Protein 7C00 (pdb70)

Secondary structure (DSSP, 8-state):
-GGGGEEEEESSSTTEEEEEEEETTEEEEEB-TT--HHHHHHHHHHTT-SEEEEEE-S-TT----S-EEE-S-B--S--SSGGGSB-PSTT--S--GGGB-EEEEE--

Structure (mmCIF, N/CA/C/O backbone):
data_7C00
#
_entry.id   7C00
#
_cell.length_a   38.167
_cell.length_b   48.802
_cell.length_c   70.771
_cell.angle_alpha   90.000
_cell.angle_beta   90.000
_cell.angle_gamma   90.000
#
_symmetry.space_group_name_H-M   'P 21 21 21'
#
loop_
_entity.id
_entity.type
_entity.pdbx_description
1 polymer 'Scavenger receptor class A member 5'
2 non-polymer 2-acetamido-2-deoxy-beta-D-glucopyranose
3 non-polymer 'CALCIUM ION'
4 water water
#
loop_
_atom_site.group_PDB
_atom_site.id
_atom_site.type_symbol
_atom_site.label_atom_id
_atom_site.label_alt_id
_atom_site.label_comp_id
_atom_site.label_asym_id
_atom_site.label_entity_id
_atom_site.label_seq_id
_atom_site.pdbx_PDB_ins_code
_atom_site.Cartn_x
_atom_site.Cartn_y
_atom_site.Cartn_z
_atom_site.occupancy
_atom_site.B_iso_or_equiv
_atom_site.auth_seq_id
_atom_site.auth_comp_id
_atom_site.auth_asym_id
_atom_site.auth_atom_id
_atom_site.pdbx_PDB_model_num
ATOM 1 N N . MET A 1 1 ? -20.691 4.815 -24.991 1.00 44.95 388 MET A N 1
ATOM 2 C CA . MET A 1 1 ? -20.193 3.481 -24.651 1.00 42.97 388 MET A CA 1
ATOM 3 C C . MET A 1 1 ? -19.546 3.441 -23.265 1.00 38.46 388 MET A C 1
ATOM 4 O O . MET A 1 1 ? -19.460 2.375 -22.640 1.00 36.07 388 MET A O 1
ATOM 6 N N . ASP A 1 2 ? -19.079 4.596 -22.773 1.00 33.75 389 ASP A N 1
ATOM 7 C CA . ASP A 1 2 ? -18.399 4.628 -21.480 1.00 24.57 389 ASP A CA 1
ATOM 8 C C . ASP A 1 2 ? -19.274 4.092 -20.368 1.00 19.11 389 ASP A C 1
ATOM 9 O O . ASP A 1 2 ? -18.750 3.610 -19.363 1.00 15.74 389 ASP A O 1
ATOM 14 N N . PHE A 1 3 ? -20.609 4.203 -20.500 1.00 20.72 390 PHE A N 1
ATOM 15 C CA . PHE A 1 3 ? -21.494 3.725 -19.449 1.00 24.29 390 PHE A CA 1
ATOM 16 C C . PHE A 1 3 ? -21.343 2.221 -19.237 1.00 20.27 390 PHE A C 1
ATOM 17 O O . PHE A 1 3 ? -21.622 1.721 -18.134 1.00 21.95 390 PHE A O 1
ATOM 26 N N . THR A 1 4 ? -20.838 1.489 -20.238 1.00 15.42 391 THR A N 1
ATOM 27 C CA . THR A 1 4 ? -20.629 0.056 -19.984 1.00 14.19 391 THR A CA 1
ATOM 28 C C . THR A 1 4 ? -19.450 -0.211 -19.051 1.00 12.51 391 THR A C 1
ATOM 29 O O . THR A 1 4 ? -19.277 -1.360 -18.641 1.00 14.56 391 THR A O 1
ATOM 35 N N . MET A 1 5 ? -18.596 0.776 -18.752 1.00 11.78 392 MET A N 1
ATOM 36 C CA . MET A 1 5 ? -17.349 0.536 -18.034 1.00 11.61 392 MET A CA 1
ATOM 37 C C . MET A 1 5 ? -17.391 1.123 -16.635 1.00 10.94 392 MET A C 1
ATOM 38 O O . MET A 1 5 ? -16.347 1.294 -16.000 1.00 11.94 392 MET A O 1
ATOM 52 N N . ILE A 1 6 ? -18.587 1.378 -16.124 1.00 11.15 393 ILE A N 1
ATOM 53 C CA . ILE A 1 6 ? -18.791 1.794 -14.739 1.00 10.56 393 ILE A CA 1
ATOM 54 C C . ILE A 1 6 ? -20.007 1.078 -14.187 1.00 11.06 393 ILE A C 1
ATOM 55 O O . ILE A 1 6 ? -20.955 0.758 -14.930 1.00 12.49 393 ILE A O 1
ATOM 71 N N . ARG A 1 7 ? -19.978 0.802 -12.888 1.00 11.37 394 ARG A N 1
ATOM 72 C CA . ARG A 1 7 ? -21.059 0.062 -12.253 1.00 10.07 394 ARG A CA 1
ATOM 73 C C . ARG A 1 7 ? -21.072 0.367 -10.769 1.00 10.66 394 ARG A C 1
ATOM 74 O O . ARG A 1 7 ? -20.066 0.781 -10.198 1.00 10.57 394 ARG A O 1
ATOM 95 N N . LEU A 1 8 ? -22.246 0.155 -10.163 1.00 11.74 395 LEU A N 1
ATOM 96 C CA . LEU A 1 8 ? -22.460 0.341 -8.732 1.00 10.08 395 LEU A CA 1
ATOM 97 C C . LEU A 1 8 ? -22.805 -0.997 -8.121 1.00 13.50 395 LEU A C 1
ATOM 98 O O . LEU A 1 8 ? -23.765 -1.646 -8.555 1.00 16.15 395 LEU A O 1
ATOM 114 N N . VAL A 1 9 ? -22.043 -1.411 -7.117 1.00 12.34 396 VAL A N 1
ATOM 115 C CA . VAL A 1 9 ? -22.212 -2.747 -6.568 1.00 16.77 396 VAL A CA 1
ATOM 116 C C . VAL A 1 9 ? -22.582 -2.693 -5.096 1.00 15.22 396 VAL A C 1
ATOM 117 O O . VAL A 1 9 ? -22.097 -1.853 -4.338 1.00 14.79 396 VAL A O 1
ATOM 130 N N . ASN A 1 10 ? -23.410 -3.647 -4.691 1.00 16.05 397 ASN A N 1
ATOM 131 C CA . ASN A 1 10 ? -23.743 -3.894 -3.294 1.00 17.14 397 ASN A CA 1
ATOM 132 C C . ASN A 1 10 ? -24.525 -2.749 -2.653 1.00 18.46 397 ASN A C 1
ATOM 133 O O . ASN A 1 10 ? -24.495 -2.577 -1.431 1.00 20.29 397 ASN A O 1
ATOM 142 N N . GLY A 1 11 ? -25.313 -2.019 -3.448 1.00 18.38 398 GLY A N 1
ATOM 143 C CA . GLY A 1 11 ? -26.228 -1.032 -2.901 1.00 19.24 398 GLY A CA 1
ATOM 144 C C . GLY A 1 11 ? -27.606 -1.605 -2.611 1.00 20.21 398 GLY A C 1
ATOM 145 O O . GLY A 1 11 ? -27.871 -2.784 -2.800 1.00 21.55 398 GLY A O 1
ATOM 149 N N . SER A 1 12 ? -28.512 -0.734 -2.139 1.00 21.40 399 SER A N 1
ATOM 150 C CA . SER A 1 12 ? -29.893 -1.171 -1.915 1.00 24.69 399 SER A CA 1
ATOM 151 C C . SER A 1 12 ? -30.680 -1.323 -3.206 1.00 27.05 399 SER A C 1
ATOM 152 O O . SER A 1 12 ? -31.794 -1.871 -3.183 1.00 30.52 399 SER A O 1
ATOM 160 N N . GLY A 1 13 ? -30.126 -0.849 -4.303 1.00 25.73 400 GLY A N 1
ATOM 161 C CA . GLY A 1 13 ? -30.699 -0.898 -5.622 1.00 26.36 400 GLY A CA 1
ATOM 162 C C . GLY A 1 13 ? -29.647 -0.469 -6.627 1.00 24.61 400 GLY A C 1
ATOM 163 O O . GLY A 1 13 ? -28.541 -0.064 -6.258 1.00 21.81 400 GLY A O 1
ATOM 167 N N . PRO A 1 14 ? -29.960 -0.530 -7.922 1.00 23.81 401 PRO A N 1
ATOM 168 C CA . PRO A 1 14 ? -28.959 -0.177 -8.936 1.00 22.40 401 PRO A CA 1
ATOM 169 C C . PRO A 1 14 ? -28.574 1.292 -8.930 1.00 17.08 401 PRO A C 1
ATOM 170 O O . PRO A 1 14 ? -27.656 1.678 -9.653 1.00 18.32 401 PRO A O 1
ATOM 174 N N . HIS A 1 15 ? -29.275 2.109 -8.157 1.00 15.02 402 HIS A N 1
ATOM 175 C CA . HIS A 1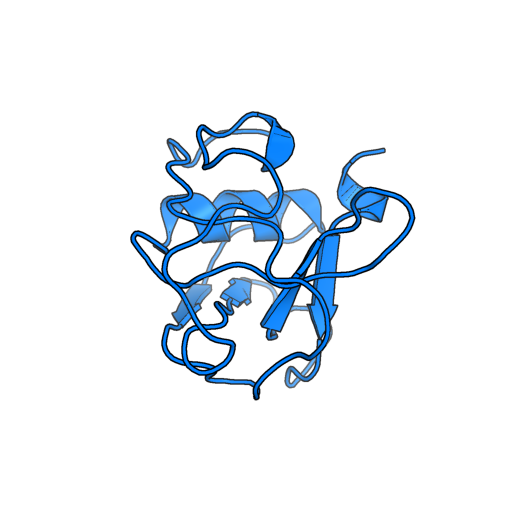 15 ? -28.980 3.530 -8.061 1.00 13.30 402 HIS A CA 1
ATOM 176 C C . HIS A 1 15 ? -27.865 3.832 -7.066 1.00 12.83 402 HIS A C 1
ATOM 177 O O . HIS A 1 15 ? -27.512 5.010 -6.892 1.00 12.77 402 HIS A O 1
ATOM 191 N N . GLU A 1 16 ? -27.322 2.825 -6.388 1.00 12.47 403 GLU A N 1
ATOM 192 C CA . GLU A 1 16 ? -26.332 3.140 -5.371 1.00 13.56 403 GLU A CA 1
ATOM 193 C C . GLU A 1 16 ? -25.398 1.967 -5.146 1.00 12.37 403 GLU A C 1
ATOM 194 O O . GLU A 1 16 ? -25.711 0.822 -5.456 1.00 13.73 403 GLU A O 1
ATOM 202 N N . GLY A 1 17 ? -24.197 2.275 -4.663 1.00 11.17 404 GLY A N 1
ATOM 203 C CA . GLY A 1 17 ? -23.282 1.237 -4.279 1.00 11.72 404 GLY A CA 1
ATOM 204 C C . GLY A 1 17 ? -21.830 1.682 -4.386 1.00 10.11 404 GLY A C 1
ATOM 205 O O . GLY A 1 17 ? -21.553 2.852 -4.620 1.00 9.90 404 GLY A O 1
ATOM 209 N N . ARG A 1 18 ? -20.944 0.688 -4.223 1.00 10.21 405 ARG A N 1
ATOM 210 C CA . ARG A 1 18 ? -19.515 0.895 -4.412 1.00 11.06 405 ARG A CA 1
ATOM 211 C C . ARG A 1 18 ? -19.263 1.126 -5.890 1.00 11.76 405 ARG A C 1
ATOM 212 O O . ARG A 1 18 ? -19.759 0.358 -6.719 1.00 10.32 405 ARG A O 1
ATOM 233 N N . VAL A 1 19 ? -18.520 2.172 -6.227 1.00 8.88 406 VAL A N 1
ATOM 234 C CA . VAL A 1 19 ? -18.191 2.468 -7.624 1.00 10.57 406 VAL A CA 1
ATOM 235 C C . VAL A 1 19 ? -17.082 1.542 -8.121 1.00 9.65 406 VAL A C 1
ATOM 236 O O . VAL A 1 19 ? -16.010 1.456 -7.532 1.00 10.21 406 VAL A O 1
ATOM 249 N N . GLU A 1 20 ? -17.324 0.887 -9.240 1.00 9.11 407 GLU A N 1
ATOM 250 C CA . GLU A 1 20 ? -16.300 0.075 -9.891 1.00 9.31 407 GLU A CA 1
ATOM 251 C C . GLU A 1 20 ? -16.220 0.483 -11.351 1.00 11.09 407 GLU A C 1
ATOM 252 O O . GLU A 1 20 ? -17.219 0.863 -11.970 1.00 10.27 407 GLU A O 1
ATOM 264 N N . VAL A 1 21 ? -15.000 0.469 -11.865 1.00 10.87 408 VAL A N 1
ATOM 265 C CA . VAL A 1 21 ? -14.742 0.837 -13.254 1.00 11.24 408 VAL A CA 1
ATOM 266 C C . VAL A 1 21 ? -13.977 -0.290 -13.922 1.00 12.07 408 VAL A C 1
ATOM 267 O O . VAL A 1 21 ? -13.234 -1.044 -13.283 1.00 11.88 408 VAL A O 1
ATOM 280 N N . TYR A 1 22 ? -14.130 -0.367 -15.232 1.00 11.94 409 TYR A N 1
ATOM 281 C CA . TYR A 1 22 ? -13.568 -1.419 -16.063 1.00 12.64 409 TYR A CA 1
ATOM 282 C C . TYR A 1 22 ? -12.371 -0.880 -16.823 1.00 14.65 409 TYR A C 1
ATOM 283 O O . TYR A 1 22 ? -12.509 0.064 -17.611 1.00 17.32 409 TYR A O 1
ATOM 294 N N . HIS A 1 23 ? -11.206 -1.469 -16.577 1.00 15.31 410 HIS A N 1
ATOM 295 C CA . HIS A 1 23 ? -9.975 -1.045 -17.210 1.00 16.33 410 HIS A CA 1
ATOM 296 C C . HIS A 1 23 ? -9.073 -2.257 -17.363 1.00 17.63 410 HIS A C 1
ATOM 297 O O . HIS A 1 23 ? -8.984 -3.102 -16.472 1.00 17.75 410 HIS A O 1
ATOM 311 N N . ASP A 1 24 ? -8.393 -2.340 -18.496 1.00 18.69 411 ASP A N 1
ATOM 312 C CA . ASP A 1 24 ? -7.496 -3.466 -18.767 1.00 20.41 411 ASP A CA 1
ATOM 313 C C . ASP A 1 24 ? -8.180 -4.804 -18.489 1.00 20.79 411 ASP A C 1
ATOM 314 O O . ASP A 1 24 ? -7.635 -5.697 -17.828 1.00 21.59 411 ASP A O 1
ATOM 320 N N A ARG A 1 25 ? -9.414 -4.923 -18.970 0.73 19.97 412 ARG A N 1
ATOM 321 N N B ARG A 1 25 ? -9.431 -4.900 -18.943 0.27 19.97 412 ARG A N 1
ATOM 322 C CA A ARG A 1 25 ? -10.153 -6.179 -18.949 0.73 20.90 412 ARG A CA 1
ATOM 323 C CA B ARG A 1 25 ? -10.196 -6.145 -18.940 0.27 20.88 412 ARG A CA 1
ATOM 324 C C A ARG A 1 25 ? -10.515 -6.634 -17.539 0.73 20.05 412 ARG A C 1
ATOM 325 C C B ARG A 1 25 ? -10.500 -6.634 -17.528 0.27 20.10 412 ARG A C 1
ATOM 326 O O A ARG A 1 25 ? -10.835 -7.804 -17.328 0.73 21.43 412 ARG A O 1
ATOM 327 O O B ARG A 1 25 ? -10.738 -7.819 -17.304 0.27 21.38 412 ARG A O 1
ATOM 342 N N . ARG A 1 26 ? -10.534 -5.714 -16.564 1.00 18.65 413 ARG A N 1
ATOM 343 C CA . ARG A 1 26 ? -10.842 -6.053 -15.176 1.00 20.45 413 ARG A CA 1
ATOM 344 C C . ARG A 1 26 ? -11.644 -4.953 -14.487 1.00 17.28 413 ARG A C 1
ATOM 345 O O . ARG A 1 26 ? -11.359 -3.762 -14.667 1.00 15.89 413 ARG A O 1
ATOM 354 N N . TRP A 1 27 ? -12.605 -5.352 -13.635 1.00 15.63 414 TRP A N 1
ATOM 355 C CA . TRP A 1 27 ? -13.270 -4.382 -12.778 1.00 13.48 414 TRP A CA 1
ATOM 356 C C . TRP A 1 27 ? -12.384 -4.060 -11.586 1.00 14.37 414 TRP A C 1
ATOM 357 O O . TRP A 1 27 ? -11.792 -4.942 -10.971 1.00 17.16 414 TRP A O 1
ATOM 378 N N . GLY A 1 28 ? -12.300 -2.781 -11.273 1.00 12.31 415 G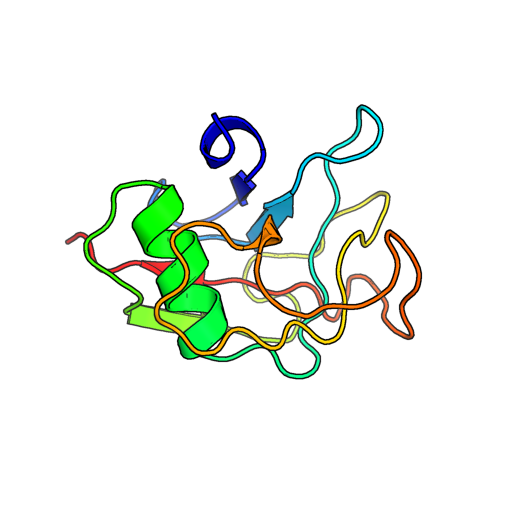LY A N 1
ATOM 379 C CA . GLY A 1 28 ? -11.562 -2.326 -10.117 1.00 13.20 415 GLY A CA 1
ATOM 380 C C . GLY A 1 28 ? -12.283 -1.172 -9.447 1.00 12.84 415 GLY A C 1
ATOM 381 O O . GLY A 1 28 ? -13.317 -0.679 -9.920 1.00 13.71 415 GLY A O 1
ATOM 385 N N . THR A 1 29 ? -11.749 -0.752 -8.314 1.00 10.87 416 THR A N 1
ATOM 386 C CA . THR A 1 29 ? -12.469 0.212 -7.504 1.00 9.42 416 THR A CA 1
ATOM 387 C C . THR A 1 29 ? -11.896 1.618 -7.668 1.00 10.90 416 THR A C 1
ATOM 388 O O . THR A 1 29 ? -10.991 1.859 -8.464 1.00 10.27 416 THR A O 1
ATOM 399 N N . VAL A 1 30 ? -12.449 2.549 -6.896 1.00 11.17 417 VAL A N 1
ATOM 400 C CA . VAL A 1 30 ? -12.133 3.976 -6.971 1.00 9.61 417 VAL A CA 1
ATOM 401 C C . VAL A 1 30 ? -11.805 4.427 -5.556 1.00 9.95 417 VAL A C 1
ATOM 402 O O . VAL A 1 30 ? -12.623 4.263 -4.644 1.00 11.52 417 VAL A O 1
ATOM 415 N N . CYS A 1 31 ? -10.624 5.027 -5.356 1.00 9.69 418 CYS A N 1
ATOM 416 C CA . CYS A 1 31 ? -10.283 5.515 -4.031 1.00 10.30 418 CYS A CA 1
ATOM 417 C C . CYS A 1 31 ? -11.110 6.741 -3.642 1.00 9.20 418 CYS A C 1
ATOM 418 O O . CYS A 1 31 ? -11.520 7.548 -4.477 1.00 9.56 418 CYS A O 1
ATOM 425 N N . ASP A 1 32 ? -11.345 6.879 -2.353 1.00 9.87 419 ASP A N 1
ATOM 426 C CA . ASP A 1 32 ? -12.159 7.981 -1.833 1.00 9.22 419 ASP A CA 1
ATOM 427 C C . ASP A 1 32 ? -11.408 9.295 -1.645 1.00 9.78 419 ASP A C 1
ATOM 428 O O . ASP A 1 32 ? -12.028 10.272 -1.226 1.00 9.48 419 ASP A O 1
ATOM 436 N N . ASP A 1 33 ? -10.121 9.379 -2.021 1.00 9.85 420 ASP A N 1
ATOM 437 C CA . ASP A 1 33 ? -9.359 10.592 -1.896 1.00 10.76 420 ASP A CA 1
ATOM 438 C C . ASP A 1 33 ? -9.929 11.640 -2.851 1.00 10.84 420 ASP A C 1
ATOM 439 O O . ASP A 1 33 ? -9.962 11.446 -4.079 1.00 12.80 420 ASP A O 1
ATOM 448 N N . GLY A 1 34 ? -10.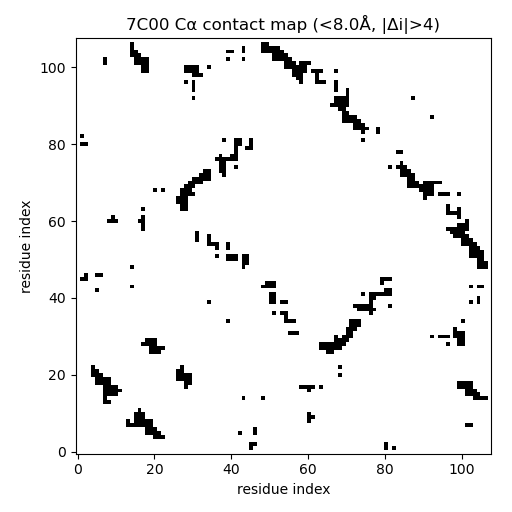350 12.754 -2.278 1.00 11.06 421 GLY A N 1
ATOM 449 C CA . GLY A 1 34 ? -10.933 13.774 -3.129 1.00 11.84 421 GLY A CA 1
ATOM 450 C C . GLY A 1 34 ? -12.250 13.373 -3.757 1.00 11.89 421 GLY A C 1
ATOM 451 O O . GLY A 1 34 ? -12.697 14.029 -4.699 1.00 10.81 421 GLY A O 1
ATOM 455 N N . TRP A 1 35 ? -12.889 12.306 -3.258 1.00 11.60 422 TRP A N 1
ATOM 456 C CA . TRP A 1 35 ? -14.149 11.804 -3.810 1.00 10.06 422 TRP A CA 1
ATOM 457 C C . TRP A 1 35 ? -15.293 12.648 -3.248 1.00 11.15 422 TRP A C 1
ATOM 458 O O . TRP A 1 35 ? -15.419 12.788 -2.031 1.00 12.07 422 TRP A O 1
ATOM 479 N N . ASP A 1 36 ? -16.019 13.312 -4.131 1.00 10.12 423 ASP A N 1
ATOM 480 C CA . ASP A 1 36 ? -17.011 14.292 -3.759 1.00 8.20 423 ASP A CA 1
ATOM 481 C C . ASP A 1 36 ? -18.198 14.262 -4.726 1.00 8.29 423 ASP A C 1
ATOM 482 O O . ASP A 1 36 ? -18.260 13.467 -5.682 1.00 9.08 423 ASP A O 1
ATOM 491 N N . LYS A 1 37 ? -19.181 15.121 -4.431 1.00 9.40 424 LYS A N 1
ATOM 492 C CA . LYS A 1 37 ? -20.427 15.125 -5.195 1.00 8.59 424 LYS A CA 1
ATOM 493 C C . LYS A 1 37 ? -20.212 15.515 -6.662 1.00 9.37 424 LYS A C 1
ATOM 494 O O . LYS A 1 37 ? -21.029 15.159 -7.508 1.00 10.33 424 LYS A O 1
ATOM 513 N N . LYS A 1 38 ? -19.170 16.283 -6.992 1.00 10.19 425 LYS A N 1
ATOM 514 C CA . LYS A 1 38 ? -18.905 16.546 -8.408 1.00 10.50 425 LYS A CA 1
ATOM 515 C C . LYS A 1 38 ? -18.581 15.247 -9.138 1.00 8.70 425 LYS A C 1
ATOM 516 O O . LYS A 1 38 ? -19.104 14.982 -10.218 1.00 9.63 425 LYS A O 1
ATOM 524 N N . ASP A 1 39 ? -17.734 14.405 -8.536 1.00 7.65 426 ASP A N 1
ATOM 525 C CA . ASP A 1 39 ? -17.415 13.125 -9.148 1.00 8.89 426 ASP A CA 1
ATOM 526 C C . ASP A 1 39 ? -18.627 12.222 -9.165 1.00 9.11 426 ASP A C 1
ATOM 527 O O . ASP A 1 39 ? -18.912 11.558 -10.173 1.00 8.94 426 ASP A O 1
ATOM 536 N N . GLY A 1 40 ? -19.356 12.177 -8.060 1.00 9.18 427 GLY A N 1
ATOM 537 C CA . GLY A 1 40 ? -20.514 11.303 -7.999 1.00 9.39 427 GLY A CA 1
ATOM 538 C C . GLY A 1 40 ? -21.592 11.690 -8.994 1.00 9.03 427 GLY A C 1
ATOM 539 O O . GLY A 1 40 ? -22.269 10.831 -9.557 1.00 8.93 427 GLY A O 1
ATOM 543 N N . ASP A 1 41 ? -21.768 12.993 -9.221 1.00 8.27 428 ASP A N 1
ATOM 544 C CA . ASP A 1 41 ? -22.785 13.428 -10.154 1.00 8.93 428 ASP A CA 1
ATOM 545 C C . ASP A 1 41 ? -22.483 12.915 -11.556 1.00 9.30 428 ASP A C 1
ATOM 546 O O . ASP A 1 41 ? -23.388 12.513 -12.292 1.00 10.62 428 ASP A O 1
ATOM 555 N N . VAL A 1 42 ? -21.194 12.925 -11.929 1.00 9.42 429 VAL A N 1
ATOM 556 C CA . VAL A 1 42 ? -20.754 12.424 -13.233 1.00 9.39 429 VAL A CA 1
ATOM 557 C C . VAL A 1 42 ? -21.049 10.939 -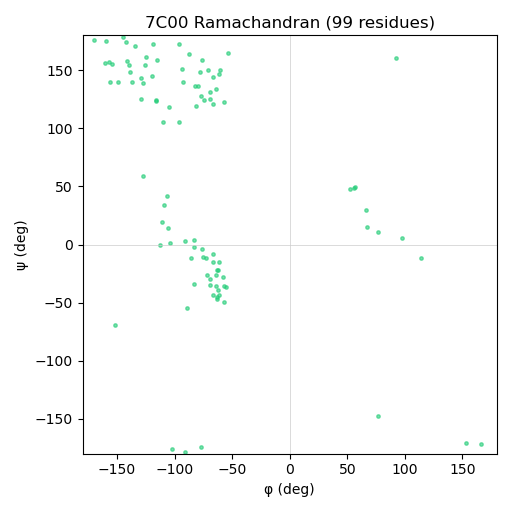13.364 1.00 8.86 429 VAL A C 1
ATOM 558 O O . VAL A 1 42 ? -21.644 10.479 -14.346 1.00 10.84 429 VAL A O 1
ATOM 564 N N . VAL A 1 43 ? -20.707 10.171 -12.325 1.00 8.61 430 VAL A N 1
ATOM 565 C CA . VAL A 1 43 ? -21.015 8.738 -12.304 1.00 9.06 430 VAL A CA 1
ATOM 566 C C . VAL A 1 43 ? -22.513 8.498 -12.467 1.00 8.65 430 VAL A C 1
ATOM 567 O O . VAL A 1 43 ? -22.967 7.684 -13.281 1.00 9.12 430 VAL A O 1
ATOM 580 N N . CYS A 1 44 ? -23.304 9.203 -11.672 1.00 9.81 431 CYS A N 1
ATOM 581 C CA . CYS A 1 44 ? -24.746 8.980 -11.682 1.00 10.54 431 CYS A CA 1
ATOM 582 C C . CYS A 1 44 ? -25.349 9.276 -13.051 1.00 10.64 431 CYS A C 1
ATOM 583 O O . CYS A 1 44 ? -26.181 8.513 -13.562 1.00 11.61 431 CYS A O 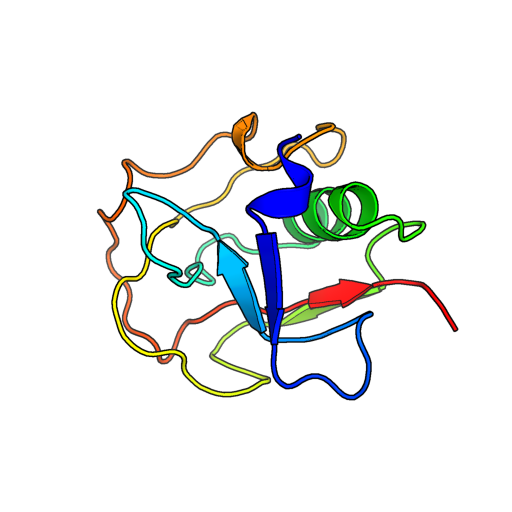1
ATOM 590 N N . ARG A 1 45 ? -24.933 10.371 -13.671 1.00 11.31 432 ARG A N 1
ATOM 591 C CA . ARG A 1 45 ? -25.481 10.711 -14.981 1.00 11.45 432 ARG A CA 1
ATOM 592 C C . ARG A 1 45 ? -25.019 9.725 -16.054 1.00 11.93 432 ARG A C 1
ATOM 593 O O . ARG A 1 45 ? -25.798 9.366 -16.940 1.00 14.33 432 ARG A O 1
ATOM 603 N N . MET A 1 46 ? -23.782 9.225 -15.948 1.00 12.79 433 MET A N 1
ATOM 604 C CA . MET A 1 46 ? -23.304 8.185 -16.862 1.00 14.08 433 MET A CA 1
ATOM 605 C C . MET A 1 46 ? -24.208 6.982 -16.881 1.00 14.61 433 MET A C 1
ATOM 606 O O . MET A 1 46 ? -24.393 6.332 -17.928 1.00 16.70 433 MET A O 1
ATOM 620 N N . LEU A 1 47 ? -24.752 6.637 -15.728 1.00 14.04 434 LEU A N 1
ATOM 621 C CA . LEU A 1 47 ? -25.583 5.472 -15.551 1.00 15.09 434 LEU A CA 1
ATOM 622 C C . LEU A 1 47 ? -27.062 5.744 -15.758 1.00 16.84 434 LEU A C 1
ATOM 623 O O . LEU A 1 47 ? -27.872 4.835 -15.571 1.00 21.29 434 LEU A O 1
ATOM 639 N N . GLY A 1 48 ? -27.433 6.960 -16.133 1.00 14.42 435 GLY A N 1
ATOM 640 C CA . GLY A 1 48 ? -28.781 7.280 -16.511 1.00 15.88 435 GLY A CA 1
ATOM 641 C C . GLY A 1 48 ? -29.626 7.900 -15.420 1.00 15.67 435 GLY A C 1
ATOM 642 O O . GLY A 1 48 ? -30.836 8.108 -15.637 1.00 17.49 435 GLY A O 1
ATOM 646 N N . PHE A 1 49 ? -29.043 8.198 -14.273 1.00 14.71 436 PHE A N 1
ATOM 647 C CA . PHE A 1 49 ? -29.750 8.856 -13.190 1.00 14.93 436 PHE A CA 1
ATOM 648 C C . PHE A 1 49 ? -29.678 10.358 -13.360 1.00 17.79 436 PHE A C 1
ATOM 649 O O . PHE A 1 49 ? -28.879 10.887 -14.123 1.00 20.06 436 PHE A O 1
ATOM 666 N N . ARG A 1 50 ? -30.540 11.051 -12.657 1.00 16.89 437 ARG A N 1
ATOM 667 C CA . ARG A 1 50 ? -30.610 12.507 -12.829 1.00 19.37 437 ARG A CA 1
ATOM 668 C C . ARG A 1 50 ? -29.402 13.178 -12.224 1.00 20.80 437 ARG A C 1
ATOM 669 O O . ARG A 1 50 ? -28.956 14.131 -12.753 1.00 25.19 437 ARG A O 1
ATOM 679 N N . GLY A 1 51 ? -28.754 12.597 -11.223 1.00 17.61 438 GLY A N 1
ATOM 680 C CA . GLY A 1 51 ? -27.639 13.242 -10.582 1.00 14.85 438 GLY A CA 1
ATOM 681 C C . GLY A 1 51 ? -27.334 12.513 -9.287 1.00 13.83 438 GLY A C 1
ATOM 682 O O . GLY A 1 51 ? -27.899 11.459 -9.034 1.00 14.94 438 GLY A O 1
ATOM 685 N N . VAL A 1 52 ? -26.432 13.115 -8.487 1.00 10.80 439 VAL A N 1
ATOM 686 C CA . VAL A 1 52 ? -25.987 12.477 -7.247 1.00 11.54 439 VAL A CA 1
ATOM 687 C C . VAL A 1 52 ? -26.857 12.937 -6.068 1.00 11.93 439 VAL A C 1
ATOM 688 O O . VAL A 1 52 ? -27.261 14.115 -5.953 1.00 13.55 439 VAL A O 1
ATOM 692 N N . GLU A 1 53 ? -27.171 11.987 -5.192 1.00 11.39 440 GLU A N 1
ATOM 693 C CA . GLU A 1 53 ? -27.819 12.275 -3.920 1.00 14.04 440 GLU A CA 1
ATOM 694 C C . GLU A 1 53 ? -26.726 12.537 -2.881 1.00 13.31 440 GLU A C 1
ATOM 695 O O . GLU A 1 53 ? -26.676 13.615 -2.293 1.00 16.52 440 GLU A O 1
ATOM 703 N N . GLU A 1 54 ? -25.792 11.600 -2.726 1.00 11.65 441 GLU A N 1
ATOM 704 C CA . GLU A 1 54 ? -24.698 11.734 -1.766 1.00 11.88 441 GLU A CA 1
ATOM 705 C C . GLU A 1 54 ? -23.590 10.769 -2.165 1.00 11.32 441 GLU A C 1
ATOM 706 O O . GLU A 1 54 ? -23.812 9.778 -2.864 1.00 12.54 441 GLU A O 1
ATOM 718 N N . VAL A 1 55 ? -22.379 11.089 -1.734 1.00 10.38 442 VAL A N 1
ATOM 719 C CA . VAL A 1 55 ? -21.239 10.212 -1.909 1.00 9.10 442 VAL A CA 1
ATOM 720 C C . VAL A 1 55 ? -20.766 9.763 -0.533 1.00 9.42 442 VAL A C 1
ATOM 721 O O . VAL A 1 55 ? -21.029 10.406 0.484 1.00 10.96 442 VAL A O 1
ATOM 734 N N . TYR A 1 56 ? -20.039 8.656 -0.518 1.00 10.06 443 TYR A N 1
ATOM 735 C CA . TYR A 1 56 ? -19.541 8.096 0.728 1.00 11.08 443 TYR A CA 1
ATOM 736 C C . TYR A 1 56 ? -18.104 7.642 0.592 1.00 12.14 443 TYR A C 1
ATOM 737 O O . TYR A 1 56 ? -17.699 7.090 -0.440 1.00 13.60 443 TYR A O 1
ATOM 755 N N . ARG A 1 57 ? -17.346 7.921 1.646 1.00 14.33 444 ARG A N 1
ATOM 756 C CA . ARG A 1 57 ? -15.972 7.491 1.772 1.00 14.47 444 ARG A CA 1
ATOM 757 C C . ARG A 1 57 ? -15.906 6.204 2.593 1.00 13.18 444 ARG A C 1
ATOM 758 O O . ARG A 1 57 ? -16.894 5.711 3.148 1.00 13.90 444 ARG A O 1
ATOM 779 N N . THR A 1 58 ? -14.702 5.638 2.647 1.00 11.99 445 THR A N 1
ATOM 780 C CA . THR A 1 58 ? -14.335 4.567 3.582 1.00 14.06 445 THR A CA 1
ATOM 781 C C . THR A 1 58 ? -15.257 3.341 3.475 1.00 14.78 445 THR A C 1
ATOM 782 O O . THR A 1 58 ? -15.741 2.790 4.475 1.00 16.33 445 THR A O 1
ATOM 792 N N . ALA A 1 59 ? -15.438 2.886 2.233 1.00 13.61 446 ALA A N 1
ATOM 793 C CA . ALA A 1 59 ? -16.010 1.562 1.934 1.00 13.35 446 ALA A CA 1
ATOM 794 C C . ALA A 1 59 ? -17.379 1.364 2.578 1.00 13.53 446 ALA A C 1
ATOM 795 O O . ALA A 1 59 ? -17.669 0.345 3.239 1.00 15.93 446 ALA A O 1
ATOM 802 N N . ARG A 1 60 ? -18.232 2.368 2.391 1.00 13.69 447 ARG A N 1
ATOM 803 C CA . ARG A 1 60 ? -19.588 2.358 2.945 1.00 14.96 447 ARG A CA 1
ATOM 804 C C . ARG A 1 60 ? -20.390 1.145 2.493 1.00 16.68 447 ARG A C 1
ATOM 805 O O . ARG A 1 60 ? -21.201 0.606 3.264 1.00 18.15 447 ARG A O 1
ATOM 815 N N . PHE A 1 61 ? -20.182 0.696 1.248 1.00 15.97 448 PHE A N 1
ATOM 816 C CA . PHE A 1 61 ? -20.858 -0.488 0.736 1.00 17.12 448 PHE A CA 1
ATOM 817 C C . PHE A 1 61 ? -19.887 -1.649 0.586 1.00 19.10 448 PHE A C 1
ATOM 818 O O . PHE A 1 61 ? -20.012 -2.482 -0.326 1.00 19.87 448 PHE A O 1
ATOM 835 N N . GLY A 1 62 ? -18.919 -1.705 1.485 1.00 18.25 449 GLY A N 1
ATOM 836 C CA . GLY A 1 62 ? -18.007 -2.819 1.537 1.00 18.53 449 GLY A CA 1
ATOM 837 C C . GLY A 1 62 ? -16.757 -2.573 0.715 1.00 17.88 449 GLY A C 1
ATOM 838 O O . GLY A 1 62 ? -16.703 -1.732 -0.167 1.00 16.63 449 GLY A O 1
ATOM 842 N N . GLN A 1 63 ? -15.732 -3.344 1.035 1.00 19.80 450 GLN A N 1
ATOM 843 C CA . GLN A 1 63 ? -14.492 -3.281 0.289 1.00 18.76 450 GLN A CA 1
ATOM 844 C C . GLN A 1 63 ? -14.594 -4.118 -0.972 1.00 19.74 450 GLN A C 1
ATOM 845 O O . GLN A 1 63 ? -15.119 -5.240 -0.972 1.00 21.98 450 GLN A O 1
ATOM 859 N N . GLY A 1 64 ? -14.103 -3.568 -2.065 1.00 17.49 451 GLY A N 1
ATOM 860 C CA . GLY A 1 64 ? -13.888 -4.355 -3.244 1.00 18.15 451 GLY A CA 1
ATOM 861 C C . GLY A 1 64 ? -12.645 -5.194 -3.099 1.00 22.92 451 GLY A C 1
ATOM 862 O O . GLY A 1 64 ? -11.989 -5.234 -2.061 1.00 23.09 451 GLY A O 1
ATOM 866 N N . THR A 1 65 ? -12.278 -5.872 -4.162 1.00 25.52 452 THR A N 1
ATOM 867 C CA . THR A 1 65 ? -11.086 -6.706 -4.274 1.00 29.19 452 THR A CA 1
ATOM 868 C C . THR A 1 65 ? -10.445 -6.348 -5.601 1.00 28.33 452 THR A C 1
ATOM 869 O O . THR A 1 65 ? -10.978 -5.584 -6.390 1.00 28.83 452 THR A O 1
ATOM 880 N N . GLY A 1 66 ? -9.274 -6.858 -5.797 1.00 26.47 453 GLY A N 1
ATOM 881 C CA . GLY A 1 66 ? -8.587 -6.640 -7.044 1.00 25.05 453 GLY A CA 1
ATOM 882 C C . GLY A 1 66 ? -8.021 -5.237 -7.075 1.00 22.27 453 GLY A C 1
ATOM 883 O O . GLY A 1 66 ? -7.614 -4.669 -6.055 1.00 22.49 453 GLY A O 1
ATOM 887 N N . ARG A 1 67 ? -7.981 -4.674 -8.270 1.00 18.82 454 ARG A N 1
ATOM 888 C CA . ARG A 1 67 ? -7.278 -3.424 -8.458 1.00 17.13 454 ARG A CA 1
ATOM 889 C C . ARG A 1 67 ? -8.108 -2.269 -7.942 1.00 15.15 454 ARG A C 1
ATOM 890 O O . ARG A 1 67 ? -9.343 -2.301 -7.973 1.00 15.41 454 ARG A O 1
ATOM 900 N N . ILE A 1 68 ? -7.408 -1.246 -7.446 1.00 14.45 455 ILE A N 1
ATOM 901 C CA . ILE A 1 68 ? -7.983 0.083 -7.261 1.00 12.70 455 ILE A CA 1
ATOM 902 C C . ILE A 1 68 ? -7.574 0.864 -8.502 1.00 12.71 455 ILE A C 1
ATOM 903 O O . ILE A 1 68 ? -6.381 1.149 -8.690 1.00 14.40 455 ILE A O 1
ATOM 919 N N . TRP A 1 69 ? -8.509 1.104 -9.425 1.00 11.50 456 TRP A N 1
ATOM 920 C CA . TRP A 1 69 ? -8.093 1.654 -10.716 1.00 11.08 456 TRP A CA 1
ATOM 921 C C . TRP A 1 69 ? -7.928 3.169 -10.711 1.00 12.42 456 TRP A C 1
ATOM 922 O O . TRP A 1 69 ? -7.084 3.672 -11.446 1.00 12.78 456 TRP A O 1
ATOM 943 N N . MET A 1 70 ? -8.723 3.909 -9.950 1.00 11.12 457 MET A N 1
ATOM 944 C CA . MET A 1 70 ? -8.758 5.364 -10.014 1.00 10.16 457 MET A CA 1
ATOM 945 C C . MET A 1 70 ? -8.566 5.958 -8.632 1.00 9.98 457 MET A C 1
ATOM 946 O O . MET A 1 70 ? -9.103 5.448 -7.647 1.00 12.56 457 MET A O 1
ATOM 960 N N . ASP A 1 71 ? -7.787 7.018 -8.591 1.00 9.49 458 ASP A N 1
ATOM 961 C CA . ASP A 1 71 ? -7.477 7.748 -7.369 1.00 9.11 458 ASP A CA 1
ATOM 962 C C . ASP A 1 71 ? -7.494 9.228 -7.700 1.00 11.27 458 ASP A C 1
ATOM 963 O O . ASP A 1 71 ? -7.324 9.635 -8.860 1.00 11.41 458 ASP A O 1
ATOM 972 N N . ASP A 1 72 ? -7.757 10.031 -6.662 1.00 11.05 459 ASP A N 1
ATOM 973 C CA . ASP A 1 72 ? -7.731 11.507 -6.762 1.00 12.42 459 ASP A CA 1
ATOM 974 C C . ASP A 1 72 ? -8.599 12.035 -7.908 1.00 11.48 459 ASP A C 1
ATOM 975 O O . ASP A 1 72 ? -8.206 12.917 -8.681 1.00 14.56 459 ASP A O 1
ATOM 984 N N . VAL A 1 73 ? -9.818 11.521 -7.974 1.00 9.88 460 VAL A N 1
ATOM 985 C CA . VAL A 1 73 ? -10.742 11.908 -9.042 1.00 9.42 460 VAL A CA 1
ATOM 986 C C . VAL A 1 73 ? -11.155 13.360 -8.821 1.00 10.53 460 VAL A C 1
ATOM 987 O O . VAL A 1 73 ? -11.659 13.720 -7.767 1.00 10.80 460 VAL A O 1
ATOM 1000 N N . ALA A 1 74 ? -10.937 14.171 -9.871 1.00 10.52 461 ALA A N 1
ATOM 1001 C CA . ALA A 1 74 ? -11.126 15.615 -9.818 1.00 10.19 461 ALA A CA 1
ATOM 1002 C C . ALA A 1 74 ? -12.035 16.075 -10.953 1.00 12.27 461 ALA A C 1
ATOM 1003 O O . ALA A 1 74 ? -11.685 16.932 -11.766 1.00 15.94 461 ALA A O 1
ATOM 1007 N N . CYS A 1 75 ? -13.248 15.538 -10.965 1.00 8.73 462 CYS A N 1
ATOM 1008 C CA . CYS A 1 75 ? -14.260 16.005 -11.894 1.00 9.34 462 CYS A CA 1
ATOM 1009 C C . CYS A 1 75 ? -14.666 17.429 -11.568 1.00 10.92 462 CYS A C 1
ATOM 1010 O O . CYS A 1 75 ? -14.775 17.806 -10.404 1.00 11.61 462 CYS A O 1
ATOM 1017 N N . LYS A 1 76 ? -14.936 18.205 -12.622 1.00 10.92 463 LYS A N 1
ATOM 1018 C CA . LYS A 1 76 ? -15.570 19.508 -12.446 1.00 12.13 463 LYS A CA 1
ATOM 1019 C C . LYS A 1 76 ? -17.011 19.356 -12.000 1.00 12.37 463 LYS A C 1
ATOM 1020 O O . LYS A 1 76 ? -17.545 20.243 -11.310 1.00 13.76 463 LYS A O 1
ATOM 1039 N N . GLY A 1 77 ? -17.654 18.261 -12.390 1.00 10.41 464 GLY A N 1
ATOM 1040 C CA . GLY A 1 77 ? -19.029 17.964 -12.026 1.00 12.18 464 GLY A CA 1
ATOM 1041 C C . GLY A 1 77 ? -19.977 17.969 -13.190 1.00 13.14 464 GLY A C 1
ATOM 1042 O O . GLY A 1 77 ? -21.119 17.510 -13.047 1.00 13.63 464 GLY A O 1
ATOM 1046 N N . THR A 1 78 ? -19.547 18.460 -14.369 1.00 13.16 465 THR A N 1
ATOM 1047 C CA . THR A 1 78 ? -20.381 18.564 -15.534 1.00 12.57 465 THR A CA 1
ATOM 1048 C C . THR A 1 78 ? -19.946 17.630 -16.650 1.00 12.53 465 THR A C 1
ATOM 1049 O O . THR A 1 78 ? -20.572 17.594 -17.686 1.00 13.35 465 THR A O 1
ATOM 1060 N N . GLU A 1 79 ? -18.891 16.850 -16.446 1.00 11.73 466 GLU A N 1
ATOM 1061 C CA . GLU A 1 79 ? -18.430 15.922 -17.466 1.00 12.01 466 GLU A CA 1
ATOM 1062 C C . GLU A 1 79 ? -19.500 14.902 -17.820 1.00 13.15 466 GLU A C 1
ATOM 1063 O O . GLU A 1 79 ? -20.328 14.525 -16.982 1.00 13.22 466 GLU A O 1
ATOM 1075 N N . GLU A 1 80 ? -19.457 14.449 -19.075 1.00 12.75 467 GLU A N 1
ATOM 1076 C CA . GLU A 1 80 ? -20.377 13.444 -19.599 1.00 13.42 467 GLU A CA 1
ATOM 1077 C C . GLU A 1 80 ? -19.907 12.024 -19.310 1.00 15.20 467 GLU A C 1
ATOM 1078 O O . GLU A 1 80 ? -20.683 11.075 -19.482 1.00 16.15 467 GLU A O 1
ATOM 1086 N N . THR A 1 81 ? -18.673 11.878 -18.867 1.00 14.28 468 THR A N 1
ATOM 1087 C CA . THR A 1 81 ? -18.081 10.587 -18.532 1.00 13.38 468 THR A CA 1
ATOM 1088 C C . THR A 1 81 ? -16.953 10.814 -17.544 1.00 11.97 468 THR A C 1
ATOM 1089 O O . THR A 1 81 ? -16.195 11.779 -17.677 1.00 13.18 468 THR A O 1
ATOM 1095 N N . ILE A 1 82 ? -16.837 9.927 -16.551 1.00 11.78 469 ILE A N 1
ATOM 1096 C CA . ILE A 1 82 ? -15.761 10.058 -15.575 1.00 11.34 469 ILE A CA 1
ATOM 1097 C C . ILE A 1 82 ? -14.389 9.906 -16.234 1.00 10.44 469 ILE A C 1
ATOM 1098 O O . ILE A 1 82 ? -13.383 10.356 -15.672 1.00 11.89 469 ILE A O 1
ATOM 1114 N N . PHE A 1 83 ? -14.319 9.280 -17.382 1.00 13.36 470 PHE A N 1
ATOM 1115 C CA . PHE A 1 83 ? -13.033 9.083 -18.026 1.00 15.15 470 PHE A CA 1
ATOM 1116 C C . PHE A 1 83 ? -12.519 10.350 -18.692 1.00 17.89 470 PHE A C 1
ATOM 1117 O O . PHE A 1 83 ? -11.359 10.375 -19.151 1.00 20.71 470 PHE A O 1
ATOM 1134 N N . ARG A 1 84 ? -13.314 11.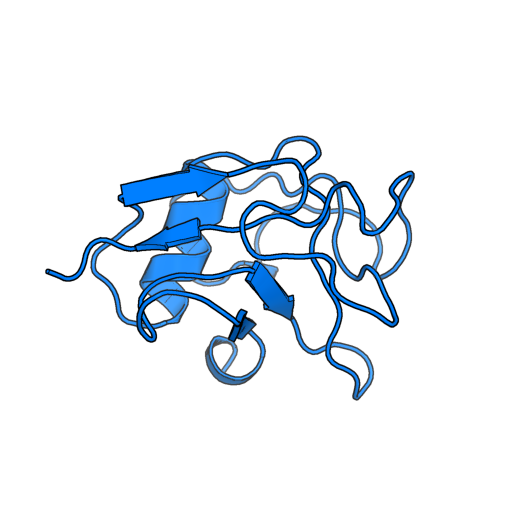426 -18.671 1.00 15.76 471 ARG A N 1
ATOM 1135 C CA . ARG A 1 84 ? -12.820 12.747 -19.043 1.00 15.02 471 ARG A CA 1
ATOM 1136 C C . ARG A 1 84 ? -12.578 13.663 -17.859 1.00 14.88 471 ARG A C 1
ATOM 1137 O O . ARG A 1 84 ? -12.166 14.820 -18.055 1.00 17.83 471 ARG A O 1
ATOM 1147 N N . CYS A 1 85 ? -12.797 13.187 -16.641 1.00 12.45 472 CYS A N 1
ATOM 1148 C CA . CYS A 1 85 ? -12.309 13.910 -15.488 1.00 11.17 472 CYS A CA 1
ATOM 1149 C C . CYS A 1 85 ? -10.814 13.709 -15.335 1.00 12.79 472 CYS A C 1
ATOM 1150 O O . CYS A 1 85 ? -10.227 12.778 -15.879 1.00 15.04 472 CYS A O 1
ATOM 1157 N N . SER A 1 86 ? -10.204 14.640 -14.627 1.00 13.23 473 SER A N 1
ATOM 1158 C CA A SER A 1 86 ? -8.828 14.466 -14.189 0.51 14.39 473 SER A CA 1
ATOM 1159 C CA B SER A 1 86 ? -8.828 14.468 -14.185 0.49 14.34 473 SER A CA 1
ATOM 1160 C C . SER A 1 86 ? -8.780 13.422 -13.088 1.00 13.97 473 SER A C 1
ATOM 1161 O O . SER A 1 86 ? -9.595 13.445 -12.169 1.00 15.17 473 SER A O 1
ATOM 1168 N N . PHE A 1 87 ? -7.833 12.477 -13.198 1.00 13.66 474 PHE A N 1
ATOM 1169 C CA . PHE A 1 87 ? -7.605 11.513 -12.120 1.00 11.97 474 PHE A CA 1
ATOM 1170 C C . PHE A 1 87 ? -6.202 10.929 -12.270 1.00 13.86 474 PHE A C 1
ATOM 1171 O O . PHE A 1 87 ? -5.478 11.247 -13.207 1.00 15.66 474 PHE A O 1
ATOM 1188 N N . SER A 1 88 ? -5.819 10.103 -11.293 1.00 13.65 475 SER A N 1
ATOM 1189 C CA . SER A 1 88 ? -4.533 9.426 -11.241 1.00 15.48 475 SER A CA 1
ATOM 1190 C C . SER A 1 88 ? -4.213 8.617 -12.497 1.00 15.58 475 SER A C 1
ATOM 1191 O O . SER A 1 88 ? -5.085 8.195 -13.252 1.00 16.45 475 SER A O 1
ATOM 1195 N N . LYS A 1 89 ? -2.949 8.248 -12.623 1.00 15.91 476 LYS A N 1
ATOM 1196 C CA . LYS A 1 89 ? -2.584 7.220 -13.612 1.00 17.62 476 LYS A CA 1
ATOM 1197 C C . LYS A 1 89 ? -3.332 5.947 -13.217 1.00 17.12 476 LYS A C 1
ATOM 1198 O O . LYS A 1 89 ? -3.500 5.653 -12.076 1.00 18.02 476 LYS A O 1
ATOM 1205 N N . TRP A 1 90 ? -3.706 5.180 -14.208 1.00 18.18 477 TRP A N 1
ATOM 1206 C CA . TRP A 1 90 ? -4.512 3.981 -13.987 1.00 15.54 477 TRP A CA 1
ATOM 1207 C C . TRP A 1 90 ? -3.806 3.040 -13.026 1.00 15.49 477 TRP A C 1
ATOM 1208 O O . TRP A 1 90 ? -2.673 2.724 -13.276 1.00 16.09 477 TRP A O 1
ATOM 1229 N N . GLY A 1 91 ? -4.435 2.696 -11.924 1.00 14.82 478 GLY A N 1
ATOM 1230 C CA . GLY A 1 91 ? -3.900 1.743 -10.981 1.00 16.24 478 GLY A CA 1
ATOM 1231 C C . GLY A 1 91 ? -2.802 2.267 -10.080 1.00 16.31 478 GLY A C 1
ATOM 1232 O O . GLY A 1 91 ? -2.182 1.485 -9.366 1.00 21.48 478 GLY A O 1
ATOM 1236 N N . VAL A 1 92 ? -2.566 3.562 -10.066 1.00 15.17 479 VAL A N 1
ATOM 1237 C CA . VAL A 1 92 ? -1.524 4.180 -9.255 1.00 15.29 479 VAL A CA 1
ATOM 1238 C C . VAL A 1 92 ? -2.232 4.974 -8.161 1.00 15.05 479 VAL A C 1
ATOM 1239 O O . VAL A 1 92 ? -2.841 6.024 -8.409 1.00 16.08 479 VAL A O 1
ATOM 1245 N N . THR A 1 93 ? -2.207 4.436 -6.945 1.00 15.28 480 THR A N 1
ATOM 1246 C CA . THR A 1 93 ? -2.935 5.019 -5.827 1.00 14.40 480 THR A CA 1
ATOM 1247 C C . THR A 1 93 ? -2.096 4.909 -4.561 1.00 16.58 480 THR A C 1
ATOM 1248 O O . THR A 1 93 ? -1.168 4.096 -4.462 1.00 17.66 480 THR A O 1
ATOM 1259 N N . ASN A 1 94 ? -2.399 5.778 -3.599 1.00 15.52 481 ASN A N 1
ATOM 1260 C CA . ASN A 1 94 ? -1.897 5.630 -2.245 1.00 15.43 481 ASN A CA 1
ATOM 1261 C C . ASN A 1 94 ? -3.020 5.167 -1.335 1.00 15.12 481 ASN A C 1
ATOM 1262 O O . ASN A 1 94 ? -3.134 5.604 -0.194 1.00 15.66 481 ASN A O 1
ATOM 1269 N N . CYS A 1 95 ? -3.838 4.228 -1.823 1.00 13.60 482 CYS A N 1
ATOM 1270 C CA . CYS A 1 95 ? -5.025 3.776 -1.123 1.00 14.98 482 CYS A CA 1
ATOM 1271 C C . CYS A 1 95 ? -5.044 2.267 -0.909 1.00 16.11 482 CYS A C 1
ATOM 1272 O O . CYS A 1 95 ? -4.343 1.493 -1.571 1.00 16.66 482 CYS A O 1
ATOM 1279 N N . GLY A 1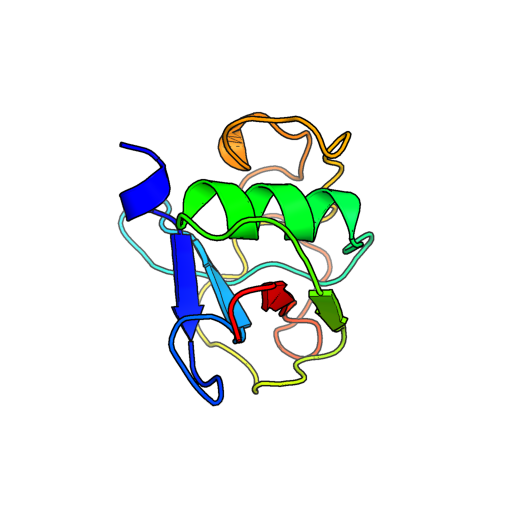 96 ? -5.888 1.856 0.040 1.00 16.66 483 GLY A N 1
ATOM 1280 C CA . GLY A 1 96 ? -6.309 0.477 0.155 1.00 17.40 483 GLY A CA 1
ATOM 1281 C C . GLY A 1 96 ? -7.812 0.393 -0.028 1.00 15.37 483 GLY A C 1
ATOM 1282 O O . GLY A 1 96 ? -8.508 1.405 -0.122 1.00 14.72 483 GLY A O 1
ATOM 1286 N N . HIS A 1 97 ? -8.311 -0.843 -0.095 1.00 16.78 484 HIS A N 1
ATOM 1287 C CA . HIS A 1 97 ? -9.729 -1.029 -0.344 1.00 14.93 484 HIS A CA 1
ATOM 1288 C C . HIS A 1 97 ? -10.592 -0.533 0.806 1.00 15.32 484 HIS A C 1
ATOM 1289 O O . HIS A 1 97 ? -11.797 -0.347 0.609 1.00 15.18 484 HIS A O 1
ATOM 1304 N N . ALA A 1 98 ? -10.004 -0.291 1.979 1.00 15.61 485 ALA A N 1
ATOM 1305 C CA . ALA A 1 98 ? -10.753 0.345 3.059 1.00 16.77 485 ALA A CA 1
ATOM 1306 C C . ALA A 1 98 ? -11.235 1.731 2.681 1.00 15.64 485 ALA A C 1
ATOM 1307 O O . ALA A 1 98 ? -12.085 2.282 3.391 1.00 16.00 485 ALA A O 1
ATOM 1314 N N . GLU A 1 99 ? -10.691 2.313 1.610 1.00 13.14 486 GLU A N 1
ATOM 1315 C CA . GLU A 1 99 ? -11.010 3.655 1.131 1.00 12.25 486 GLU A CA 1
ATOM 1316 C C . GLU A 1 99 ? -11.876 3.635 -0.129 1.00 12.05 486 GLU A C 1
ATOM 1317 O O . GLU A 1 99 ? -12.036 4.673 -0.784 1.00 10.78 486 GLU A O 1
ATOM 1329 N N . ASP A 1 100 ? -12.468 2.494 -0.466 1.00 12.24 487 ASP A N 1
ATOM 1330 C CA . ASP A 1 100 ? -13.219 2.396 -1.714 1.00 12.11 487 ASP A CA 1
ATOM 1331 C C . ASP A 1 100 ? -14.412 3.344 -1.644 1.00 11.41 487 ASP A C 1
ATOM 1332 O O . ASP A 1 100 ? -15.121 3.399 -0.624 1.00 12.52 487 ASP A O 1
ATOM 1341 N N . ALA A 1 101 ? -14.597 4.101 -2.727 1.00 8.40 488 ALA A N 1
ATOM 1342 C CA . ALA A 1 101 ? -15.643 5.109 -2.856 1.00 7.99 488 ALA A CA 1
ATOM 1343 C C . ALA A 1 101 ? -16.979 4.551 -3.318 1.00 9.07 488 ALA A C 1
ATOM 1344 O O . ALA A 1 101 ? -17.066 3.532 -4.017 1.00 9.85 488 ALA A O 1
ATOM 1351 N N A SER A 1 102 ? -18.043 5.271 -2.955 0.72 9.33 489 SER A N 1
ATOM 1352 N N B SER A 1 102 ? -18.056 5.245 -2.931 0.28 9.32 489 SER A N 1
ATOM 1353 C CA A SER A 1 102 ? -19.419 4.874 -3.205 0.72 9.69 489 SER A CA 1
ATOM 1354 C CA B SER A 1 102 ? -19.417 4.827 -3.238 0.28 9.22 489 SER A CA 1
ATOM 1355 C C A SER A 1 102 ? -20.265 6.099 -3.523 0.72 9.54 489 SER A C 1
ATOM 1356 C C B SER A 1 102 ? -20.311 6.053 -3.387 0.28 9.58 489 SER A C 1
ATOM 1357 O O A SER A 1 102 ? -19.866 7.244 -3.291 0.72 8.97 489 SER A O 1
ATOM 1358 O O B SER A 1 102 ? -19.996 7.140 -2.893 0.28 9.03 489 SER A O 1
ATOM 1365 N N . VAL A 1 103 ? -21.468 5.839 -4.024 1.00 9.31 490 VAL A N 1
ATOM 1366 C CA . VAL A 1 103 ? -22.405 6.907 -4.350 1.00 10.01 490 VAL A CA 1
ATOM 1367 C C . VAL A 1 103 ? -23.819 6.372 -4.222 1.00 11.21 490 VAL A C 1
ATOM 1368 O O . VAL A 1 103 ? -24.075 5.182 -4.407 1.00 11.32 490 VAL A O 1
ATOM 1381 N N . THR A 1 104 ? -24.742 7.269 -3.893 1.00 11.21 491 THR A N 1
ATOM 1382 C CA . THR A 1 104 ? -26.179 7.058 -4.032 1.00 10.86 491 THR A CA 1
ATOM 1383 C C . THR A 1 104 ? -26.655 8.088 -5.047 1.00 11.40 491 THR A C 1
ATOM 1384 O O . THR A 1 104 ? -26.407 9.282 -4.884 1.00 11.80 491 THR A O 1
ATOM 1395 N N . CYS A 1 105 ? -27.283 7.630 -6.114 1.00 11.07 492 CYS A N 1
ATOM 1396 C CA . CYS A 1 105 ? -27.819 8.517 -7.135 1.00 12.56 492 CYS A CA 1
ATOM 1397 C C . CYS A 1 105 ? -29.285 8.857 -6.871 1.00 14.66 492 CYS A C 1
ATOM 1398 O O . CYS A 1 105 ? -30.039 8.092 -6.260 1.00 14.70 492 CYS A O 1
ATOM 1405 N N . ASN A 1 106 ? -29.670 10.040 -7.328 1.00 15.92 493 ASN A N 1
ATOM 1406 C CA . ASN A 1 106 ? -31.048 10.478 -7.270 1.00 21.13 493 ASN A CA 1
ATOM 1407 C C . ASN A 1 106 ? -31.799 9.733 -8.327 1.00 27.03 493 ASN A C 1
ATOM 1408 O O . ASN A 1 106 ? -31.444 9.745 -9.524 1.00 26.29 493 ASN A O 1
ATOM 1415 N N . ARG A 1 107 ? -32.840 9.073 -7.835 1.00 34.43 494 ARG A N 1
ATOM 1416 C CA . ARG A 1 107 ? -33.631 8.093 -8.529 1.00 39.15 494 ARG A CA 1
ATOM 1417 C C . ARG A 1 107 ? -35.010 8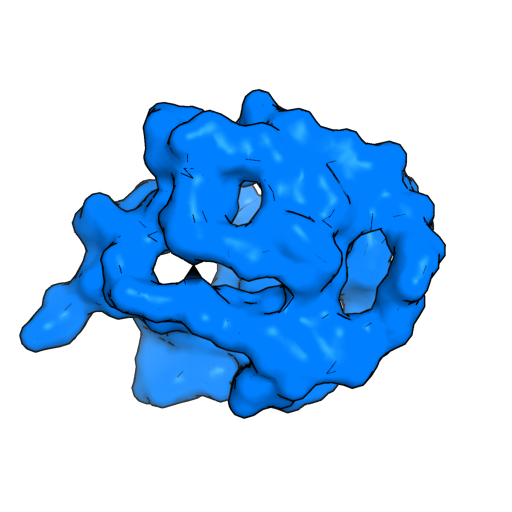.171 -7.901 1.00 44.85 494 ARG A C 1
ATOM 1418 O O . ARG A 1 107 ? -35.987 8.473 -8.589 1.00 45.28 494 ARG A O 1
ATOM 1423 N N . HIS A 1 108 ? -35.163 7.732 -6.634 1.00 48.79 495 HIS A N 1
ATOM 1424 C CA . HIS A 1 108 ? -36.475 7.435 -5.971 1.00 53.39 495 HIS A CA 1
ATOM 1425 C C . HIS A 1 108 ? -37.228 8.654 -5.422 1.00 51.88 495 HIS A C 1
ATOM 1426 O O . HIS A 1 108 ? -38.444 8.468 -5.145 1.00 49.95 495 HIS A O 1
#

InterPro domains:
  IPR001190 SRCR domain [PF00530] (396-493)
  IPR001190 SRCR domain [PR00258] (393-409)
  IPR001190 SRCR domain [PR00258] (412-423)
  IPR001190 SRCR domain [PR00258] (427-437)
  IPR001190 SRCR domain [PR00258] (458-472)
  IPR001190 SRCR domain [PR00258] (481-493)
  IPR001190 SRCR domain [PS00420] (398-435)
  IPR001190 SRCR domain [PS50287] (393-493)
  IPR001190 SRCR domain [SM00202] (393-493)
  IPR008160 Collagen triple helix repeat [PF01391] (327-379)
  IPR034726 Scavenger receptor class A member 5 [MF_03070] (1-495)
  IPR036772 SRCR-like domain superfamily [G3DSA:3.10.250.10] (388-495)
  IPR036772 SRCR-like domain superfamily [SSF56487] (391-493)

Foldseek 3Di:
DQLVFWAAPQDPDRQKHFIWGADPNDIAFEFQALPFQLLQQLNNVSNPFNGFPTKDWQQPRHFDDDAHFWYPFAHPNPDNHSVPTDTDHTRDDPDDSSGTMMTGTPDD

Nearest PDB structures (foldseek):
  7c00-assembly1_A  TM=1.009E+00  e=1.097E-25  Homo sapiens
  7bzz-assembly2_D  TM=1.001E+00  e=3.866E-22  Mus musculus
  6j02-assembly2_B  TM=9.814E-01  e=1.051E-15  Mus musculus
  8j8t-assembly2_B  TM=9.884E-01  e=1.816E-14  Homo sapiens
  1by2-assembly1_A  TM=9.793E-01  e=1.502E-14  Homo sapiens

Sequence (108 aa):
MDFTMIRLVNGSGPHEGRVEVYHDRRRWGTVCDDGWDKKDGDVVCRMLGFRGVEEVYRTARFGQGTGRIWMDDVACKGTEETIFRCSSFSKWGVTNCGHAEDASSVTCNRH

B-factor: mean 18.94, std 9.3, range [7.65, 58.48]

Organism: Homo sapiens (NCBI:txid9606)

Solvent-accessible surface area: 5517 Å² total; per-residue (Å²): 102,44,121,78,61,5,94,24,30,105,29,98,20,118,14,18,0,30,0,11,0,76,51,84,203,104,75,0,0,0,1,9,38,44,1,44,112,111,0,0,34,0,0,0,78,19,50,69,31,167,9,25,83,62,20,54,124,97,19,137,18,32,107,6,115,58,94,18,9,0,2,75,3,60,3,166,12,111,20,134,6,0,48,161,9,78,50,24,165,86,15,93,43,123,25,34,36,57,52,0,0,0,0,11,3,61,68,190

Radius of gyration: 11.91 Å; Cα contacts (8 Å, |Δi|>4): 309; chains: 1; bounding box: 35×26×28 Å

GO terms:
  GO:0005515 protein binding (F, IPI)